Protein AF-A0A2X0IG01-F1 (afdb_monomer)

Solvent-accessible surface area (backbone atoms only — not comparable to full-atom values): 7596 Å² total; per-residue (Å²): 127,82,88,72,68,22,23,6,36,32,36,32,12,88,40,42,68,59,17,39,55,45,49,54,52,39,53,67,76,44,80,92,60,76,72,34,43,66,36,54,27,32,58,46,70,70,50,47,55,51,36,47,56,71,19,50,53,76,56,12,34,44,35,35,26,68,44,74,73,37,39,51,51,51,50,61,47,60,81,37,27,77,87,66,66,52,60,68,54,61,43,81,33,80,28,58,36,69,67,7,47,38,46,18,47,52,33,12,42,75,58,34,52,58,65,55,20,37,49,41,13,37,52,35,75,74,65,69,94,66,72,96,77,79,67,80,83,77,71,70,131

pLDDT: mean 93.55, std 10.64, range [46.5, 98.88]

Foldseek 3Di:
DPPDFFAEEEEEEQDLVVQVVLVVVLVVVVPPFPWQHYDGDYLDLVGRQVSQVRRHPQLEYEYEYQDPVSVVSVVVCVVCCVVSVGRPPYDYQDANRSLLVNQLRVCRSVRHGPVNSSCSSNCSVVDDPDDPDDDPVVPDD

Nearest PDB structures (foldseek):
  2i2x-assembly4_P  TM=4.849E-01  e=9.173E-01  Methanosarcina barkeri
  8sse-assembly1_F  TM=4.252E-01  e=9.791E-01  Thermus thermophilus HB8
  3iv9-assembly1_A  TM=4.778E-01  e=1.448E+00  Escherichia coli
  1bmt-assembly1_B  TM=4.708E-01  e=2.006E+00  Escherichia coli
  8sse-assembly1_E  TM=3.987E-01  e=2.439E+00  Thermus thermophilus HB8

Sequence (141 aa):
MPERDRVGIVLVCRSRALAQATLDECIGLLPGADPAPVAAVGSTPTGVVAAARAVDQGVGVAVLCDLPETARVVLALLDRAEELALPFPIRFCDAPLVEGAAPALATATAGGDLAAVAEAAEEAYRVRKTPPHHPPHLLGN

InterPro domains:
  IPR036662 Phosphotransferase system, mannose-type IIA component superfamily [G3DSA:3.40.50.510] (3-128)
  IPR036662 Phosphotransferase system, mannose-type IIA component superfamily [SSF53062] (7-126)

Secondary structure (DSSP, 8-state):
-------EEEEEESSHHHHHHHHHHHHHTSTT--PPPEEEEES-HHHHHHHHHHH--SS-EEEEESSHHHHHHHHHHHTTTTTTT--SSEEE--S-HHHHHHHHHHHHHTT--HHHHHHHHHGGGG--SS-----GGG---

Organism: NCBI:txid2219663

Structure (mmCIF, N/CA/C/O backbone):
data_AF-A0A2X0IG01-F1
#
_entry.id   AF-A0A2X0IG01-F1
#
loop_
_atom_site.group_PDB
_atom_site.id
_atom_site.type_symbol
_atom_site.label_atom_id
_atom_site.label_alt_id
_atom_site.label_comp_id
_atom_site.label_asym_id
_atom_site.label_entity_id
_atom_site.label_seq_id
_atom_site.pdbx_PDB_ins_code
_atom_site.Cartn_x
_atom_site.Cartn_y
_atom_site.Cartn_z
_atom_site.occupancy
_atom_site.B_iso_or_equiv
_atom_site.auth_seq_id
_atom_site.auth_comp_id
_atom_site.auth_asym_id
_atom_site.auth_atom_id
_atom_site.pdbx_PDB_model_num
ATOM 1 N N . MET A 1 1 ? -15.584 20.387 -0.114 1.00 48.34 1 MET A N 1
ATOM 2 C CA . MET A 1 1 ? -15.995 19.021 -0.508 1.00 48.34 1 MET A CA 1
ATOM 3 C C . MET A 1 1 ? -16.153 18.241 0.786 1.00 48.34 1 MET A C 1
ATOM 5 O O . MET A 1 1 ? -15.324 18.486 1.655 1.00 48.34 1 MET A O 1
ATOM 9 N N . PRO A 1 2 ? -17.195 17.414 0.986 1.00 46.50 2 PRO A N 1
ATOM 10 C CA . PRO A 1 2 ? -17.199 16.525 2.144 1.00 46.50 2 PRO A CA 1
ATOM 11 C C . PRO A 1 2 ? -15.932 15.670 2.086 1.00 46.50 2 PRO A C 1
ATOM 13 O O . PRO A 1 2 ? -15.499 15.296 0.993 1.00 46.50 2 PRO A O 1
ATOM 16 N N . GLU A 1 3 ? -15.325 15.435 3.243 1.00 61.94 3 GLU A N 1
ATOM 17 C CA . GLU A 1 3 ? -14.217 14.500 3.396 1.00 61.94 3 GLU A CA 1
ATOM 18 C C . GLU A 1 3 ? -14.748 13.140 2.927 1.00 61.94 3 GLU A C 1
ATOM 20 O O . GLU A 1 3 ? -15.660 12.575 3.525 1.00 61.94 3 GLU A O 1
ATOM 25 N N . ARG A 1 4 ? -14.342 12.715 1.726 1.00 74.56 4 ARG A N 1
ATOM 26 C CA . ARG A 1 4 ? -14.740 11.413 1.192 1.00 74.56 4 ARG A CA 1
ATOM 27 C C . ARG A 1 4 ? -13.792 10.406 1.803 1.00 74.56 4 ARG A C 1
ATOM 29 O O . ARG A 1 4 ? -12.602 10.491 1.494 1.00 74.56 4 ARG A O 1
ATOM 36 N N . ASP A 1 5 ? -14.319 9.486 2.596 1.00 91.88 5 ASP A N 1
ATOM 37 C CA . ASP A 1 5 ? -13.562 8.321 3.028 1.00 91.88 5 ASP A CA 1
ATOM 38 C C . ASP A 1 5 ? -13.107 7.562 1.771 1.00 91.88 5 ASP A C 1
ATOM 40 O O . ASP A 1 5 ? -13.911 7.247 0.885 1.00 91.88 5 ASP A O 1
ATOM 44 N N . ARG A 1 6 ? -11.798 7.351 1.638 1.00 97.31 6 ARG A N 1
ATOM 45 C CA . ARG A 1 6 ? -11.157 6.670 0.506 1.00 97.31 6 ARG A CA 1
ATOM 46 C C . ARG A 1 6 ? -10.259 5.558 1.030 1.00 97.31 6 ARG A C 1
ATOM 48 O O . ARG A 1 6 ? -9.845 5.566 2.186 1.00 97.31 6 ARG A O 1
ATOM 55 N N . VAL A 1 7 ? -9.945 4.601 0.162 1.00 98.69 7 VAL A N 1
ATOM 56 C CA . VAL A 1 7 ? -8.951 3.568 0.471 1.00 98.69 7 VAL A CA 1
ATOM 57 C C . VAL A 1 7 ? -7.602 4.234 0.748 1.00 98.69 7 VAL A C 1
ATOM 59 O O . VAL A 1 7 ? -7.106 5.003 -0.076 1.00 98.69 7 VAL A O 1
ATOM 62 N N . GLY A 1 8 ? -7.013 3.927 1.900 1.00 98.69 8 GLY A N 1
ATOM 63 C CA . GLY A 1 8 ? -5.671 4.367 2.257 1.00 98.69 8 GLY A CA 1
ATOM 64 C C . GLY A 1 8 ? -4.600 3.527 1.566 1.00 98.69 8 GLY A C 1
ATOM 65 O O . GLY A 1 8 ? -4.801 2.339 1.314 1.00 98.69 8 GLY A O 1
ATOM 66 N N . ILE A 1 9 ? -3.439 4.113 1.278 1.00 98.81 9 ILE A N 1
ATOM 67 C CA . ILE A 1 9 ? -2.314 3.410 0.647 1.00 98.81 9 ILE A CA 1
ATOM 68 C C . ILE A 1 9 ? -1.065 3.499 1.519 1.00 98.81 9 ILE A C 1
ATOM 70 O O . ILE A 1 9 ? -0.672 4.573 1.970 1.00 98.81 9 ILE A O 1
ATOM 74 N N . VAL A 1 10 ? -0.388 2.372 1.717 1.00 98.88 10 VAL A N 1
ATOM 75 C CA . VAL A 1 10 ? 0.922 2.319 2.367 1.00 98.88 10 VAL A CA 1
ATOM 76 C C . VAL A 1 10 ? 1.962 1.805 1.380 1.00 98.88 10 VAL A C 1
ATOM 78 O O . VAL A 1 10 ? 1.885 0.675 0.901 1.00 98.88 10 VAL A O 1
ATOM 81 N N . LEU A 1 11 ? 2.965 2.635 1.109 1.00 98.81 11 LEU A N 1
ATOM 82 C CA . LEU A 1 11 ? 4.148 2.278 0.334 1.00 98.81 11 LEU A CA 1
ATOM 83 C C . LEU A 1 11 ? 5.268 1.891 1.301 1.00 98.81 11 LEU A C 1
ATOM 85 O O . LEU A 1 11 ? 5.757 2.728 2.067 1.00 98.81 11 LEU A O 1
ATOM 89 N N . VAL A 1 12 ? 5.667 0.621 1.277 1.00 98.75 12 VAL A N 1
ATOM 90 C CA . VAL A 1 12 ? 6.691 0.072 2.169 1.00 98.75 12 VAL A CA 1
ATOM 91 C C . VAL A 1 12 ? 7.945 -0.248 1.371 1.00 98.75 12 VAL A C 1
ATOM 93 O O . VAL A 1 12 ? 7.939 -1.105 0.493 1.00 98.75 12 VAL A O 1
ATOM 96 N N . CYS A 1 13 ? 9.055 0.397 1.715 1.00 98.38 13 CYS A N 1
ATOM 97 C CA . CYS A 1 13 ? 10.347 0.097 1.104 1.00 98.38 13 CYS A CA 1
ATOM 98 C C . CYS A 1 13 ? 11.388 -0.289 2.146 1.00 98.38 13 CYS A C 1
ATOM 100 O O . CYS A 1 13 ? 11.291 0.071 3.320 1.00 98.38 13 CYS A O 1
ATOM 102 N N . ARG A 1 14 ? 12.479 -0.923 1.709 1.00 96.25 14 ARG A N 1
ATOM 103 C CA . ARG A 1 14 ? 13.665 -1.123 2.557 1.00 96.25 14 ARG A CA 1
ATOM 104 C C . ARG A 1 14 ? 14.264 0.221 2.995 1.00 96.25 14 ARG A C 1
ATOM 106 O O . ARG A 1 14 ? 14.854 0.328 4.066 1.00 96.25 14 ARG A O 1
ATOM 113 N N . SER A 1 15 ? 14.105 1.256 2.166 1.00 94.94 15 SER A N 1
ATOM 114 C CA . SER A 1 15 ? 14.526 2.635 2.430 1.00 94.94 15 SER A CA 1
ATOM 115 C C . SER A 1 15 ? 13.330 3.582 2.458 1.00 94.94 15 SER A C 1
ATOM 117 O O . SER A 1 15 ? 12.625 3.714 1.459 1.00 94.94 15 SER A O 1
ATOM 119 N N . ARG A 1 16 ? 13.161 4.337 3.552 1.00 96.19 16 ARG A N 1
ATOM 120 C CA . ARG A 1 16 ? 12.133 5.390 3.638 1.00 96.19 16 ARG A CA 1
ATOM 121 C C . ARG A 1 16 ? 12.280 6.436 2.526 1.00 96.19 16 ARG A C 1
ATOM 123 O O . ARG A 1 16 ? 11.276 6.929 2.030 1.00 96.19 16 ARG A O 1
ATOM 130 N N . ALA A 1 17 ? 13.510 6.746 2.113 1.00 97.69 17 ALA A N 1
ATOM 131 C CA . ALA A 1 17 ? 13.754 7.700 1.032 1.00 97.69 17 ALA A CA 1
ATOM 132 C C . ALA A 1 17 ? 13.225 7.193 -0.321 1.00 97.69 17 ALA A C 1
ATOM 134 O O . ALA A 1 17 ? 12.687 7.980 -1.090 1.00 97.69 17 ALA A O 1
ATOM 135 N N . LEU A 1 18 ? 13.319 5.884 -0.589 1.00 97.19 18 LEU A N 1
ATOM 136 C CA . LEU A 1 18 ? 12.766 5.287 -1.810 1.00 97.19 18 LEU A CA 1
ATOM 137 C C . LEU A 1 18 ? 11.233 5.289 -1.791 1.00 97.19 18 LEU A C 1
ATOM 139 O O . LEU A 1 18 ? 10.609 5.617 -2.799 1.00 97.19 18 LEU A O 1
ATOM 143 N N . ALA A 1 19 ? 10.632 4.959 -0.643 1.00 98.19 19 ALA A N 1
ATOM 144 C CA . ALA A 1 19 ? 9.183 5.041 -0.473 1.00 98.19 19 ALA A CA 1
ATOM 145 C C . ALA A 1 19 ? 8.685 6.473 -0.721 1.00 98.19 19 ALA A C 1
ATOM 147 O O . ALA A 1 19 ? 7.715 6.668 -1.448 1.00 98.19 19 ALA A O 1
ATOM 148 N N . GLN A 1 20 ? 9.378 7.476 -0.165 1.00 98.44 20 GLN A N 1
ATOM 149 C CA . GLN A 1 20 ? 9.003 8.879 -0.335 1.00 98.44 20 GLN A CA 1
ATOM 150 C C . GLN A 1 20 ? 9.161 9.342 -1.785 1.00 98.44 20 GLN A C 1
ATOM 152 O O . GLN A 1 20 ? 8.240 9.938 -2.321 1.00 98.44 20 GLN A O 1
ATOM 157 N N . ALA A 1 21 ? 10.270 9.001 -2.447 1.00 98.44 21 ALA A N 1
ATOM 158 C CA . ALA A 1 21 ? 10.464 9.337 -3.856 1.00 98.44 21 ALA A CA 1
ATOM 159 C C . ALA A 1 21 ? 9.374 8.726 -4.756 1.00 98.44 21 ALA A C 1
ATOM 161 O O . ALA A 1 21 ? 8.912 9.368 -5.693 1.00 98.44 21 ALA A O 1
ATOM 162 N N . THR A 1 22 ? 8.928 7.503 -4.447 1.00 98.12 22 THR A N 1
ATOM 163 C CA . THR A 1 22 ? 7.818 6.859 -5.167 1.00 98.12 22 THR A CA 1
ATOM 164 C C . THR A 1 22 ? 6.503 7.604 -4.947 1.00 98.12 22 THR A C 1
ATOM 166 O O . THR A 1 22 ? 5.755 7.822 -5.897 1.00 98.12 22 THR A O 1
ATOM 169 N N . LEU A 1 23 ? 6.224 8.016 -3.706 1.00 98.06 23 LEU A N 1
ATOM 170 C CA . LEU A 1 23 ? 5.049 8.821 -3.384 1.00 98.06 23 LEU A CA 1
ATOM 171 C C . LEU A 1 23 ? 5.067 10.163 -4.127 1.00 98.06 23 LEU A C 1
ATOM 173 O O . LEU A 1 23 ? 4.080 10.512 -4.769 1.00 98.06 23 LEU A O 1
ATOM 177 N N . ASP A 1 24 ? 6.183 10.886 -4.072 1.00 97.44 24 ASP A N 1
ATOM 178 C CA . ASP A 1 24 ? 6.326 12.196 -4.712 1.00 97.44 24 ASP A CA 1
ATOM 179 C C . ASP A 1 24 ? 6.078 12.102 -6.231 1.00 97.44 24 ASP A C 1
ATOM 181 O O . ASP A 1 24 ? 5.359 12.933 -6.789 1.00 97.44 24 ASP A O 1
ATOM 185 N N . GLU A 1 25 ? 6.580 11.046 -6.883 1.00 97.12 25 GLU A N 1
ATOM 186 C CA . GLU A 1 25 ? 6.305 10.757 -8.297 1.00 97.12 25 GLU A CA 1
ATOM 187 C C . GLU A 1 25 ? 4.811 10.494 -8.548 1.00 97.12 25 GLU A C 1
ATOM 189 O O . GLU A 1 25 ? 4.214 11.087 -9.447 1.00 97.12 25 GLU A O 1
ATOM 194 N N . CYS A 1 26 ? 4.167 9.656 -7.725 1.00 96.88 26 CYS A N 1
ATOM 195 C CA . CYS A 1 26 ? 2.738 9.360 -7.864 1.00 96.88 26 CYS A CA 1
ATOM 196 C C . CYS A 1 26 ? 1.871 10.621 -7.718 1.00 96.88 26 CYS A C 1
ATOM 198 O O . CYS A 1 26 ? 0.912 10.796 -8.466 1.00 96.88 26 CYS A O 1
ATOM 200 N N . ILE A 1 27 ? 2.216 11.514 -6.785 1.00 95.44 27 ILE A N 1
ATOM 201 C CA . ILE A 1 27 ? 1.526 12.798 -6.603 1.00 95.44 27 ILE A CA 1
ATOM 202 C C . ILE A 1 27 ? 1.738 13.712 -7.813 1.00 95.44 27 ILE A C 1
ATOM 204 O O . ILE A 1 27 ? 0.785 14.342 -8.274 1.00 95.44 27 ILE A O 1
ATOM 208 N N . GLY A 1 28 ? 2.951 13.750 -8.372 1.00 94.88 28 GLY A N 1
ATOM 209 C CA . GLY A 1 28 ? 3.250 14.506 -9.591 1.00 94.88 28 GLY A CA 1
ATOM 210 C C . GLY A 1 28 ? 2.393 14.094 -10.796 1.00 94.88 28 GLY A C 1
ATOM 211 O O . GLY A 1 28 ? 2.049 14.938 -11.624 1.00 94.88 28 GLY A O 1
ATOM 212 N N . LEU A 1 29 ? 1.991 12.820 -10.865 1.00 92.12 29 LEU A N 1
ATOM 213 C CA . LEU A 1 29 ? 1.121 12.269 -11.912 1.00 92.12 29 LEU A CA 1
ATOM 214 C C . LEU A 1 29 ? -0.379 12.547 -11.698 1.00 92.12 29 LEU A C 1
ATOM 216 O O . LEU A 1 29 ? -1.173 12.290 -12.605 1.00 92.12 29 LEU A O 1
ATOM 220 N N . LEU A 1 30 ? -0.779 13.098 -10.545 1.00 90.19 30 LEU A N 1
ATOM 221 C CA . LEU A 1 30 ? -2.170 13.423 -10.193 1.00 90.19 30 LEU A CA 1
ATOM 222 C C . LEU A 1 30 ? -2.416 14.945 -10.083 1.00 90.19 30 LEU A C 1
ATOM 224 O O . LEU A 1 30 ? -2.910 15.421 -9.055 1.00 90.19 30 LEU A O 1
ATOM 228 N N . PRO A 1 31 ? -2.093 15.757 -11.111 1.00 79.56 31 PRO A N 1
ATOM 229 C CA . PRO A 1 31 ? -2.164 17.208 -10.995 1.00 79.56 31 PRO A CA 1
ATOM 230 C C . PRO A 1 31 ? -3.602 17.693 -10.766 1.00 79.56 31 PRO A C 1
ATOM 232 O O . PRO A 1 31 ? -4.500 17.450 -11.571 1.00 79.56 31 PRO A O 1
ATOM 235 N N . GLY A 1 32 ? -3.804 18.435 -9.674 1.00 79.38 32 GLY A N 1
ATOM 236 C CA . GLY A 1 32 ? -5.078 19.081 -9.339 1.00 79.38 32 GLY A CA 1
ATOM 237 C C . GLY A 1 32 ? -6.090 18.204 -8.595 1.00 79.38 32 GLY A C 1
ATOM 238 O O . GLY A 1 32 ? -7.194 18.678 -8.324 1.00 79.38 32 GLY A O 1
ATOM 239 N N . ALA A 1 33 ? -5.735 16.963 -8.248 1.00 78.19 33 ALA A N 1
ATOM 240 C CA . ALA A 1 33 ? -6.556 16.097 -7.406 1.00 78.19 33 ALA A CA 1
ATOM 241 C C . ALA A 1 33 ? -6.168 16.222 -5.921 1.00 78.19 33 ALA A C 1
ATOM 243 O O . ALA A 1 33 ? -4.997 16.394 -5.593 1.00 78.19 33 ALA A O 1
ATOM 244 N N . ASP A 1 34 ? -7.153 16.108 -5.027 1.00 91.44 34 ASP A N 1
ATOM 245 C CA . ASP A 1 34 ? -6.921 15.830 -3.605 1.00 91.44 34 ASP A CA 1
ATOM 246 C C . ASP A 1 34 ? -6.626 14.327 -3.460 1.00 91.44 34 ASP A C 1
ATOM 248 O O . ASP A 1 34 ? -7.553 13.529 -3.640 1.00 91.44 34 ASP A O 1
ATOM 252 N N . PRO A 1 35 ? -5.368 13.906 -3.225 1.00 95.00 35 PRO A N 1
ATOM 253 C CA . PRO A 1 35 ? -5.008 12.492 -3.242 1.00 95.00 35 PRO A CA 1
ATOM 254 C C . PRO A 1 35 ? -5.737 11.716 -2.137 1.00 95.00 35 PRO A C 1
ATOM 256 O O . PRO A 1 35 ? -6.103 12.256 -1.092 1.00 95.00 35 PRO A O 1
ATOM 259 N N . ALA A 1 36 ? -5.967 10.420 -2.346 1.00 96.81 36 ALA A N 1
ATOM 260 C CA . ALA A 1 36 ? -6.337 9.527 -1.24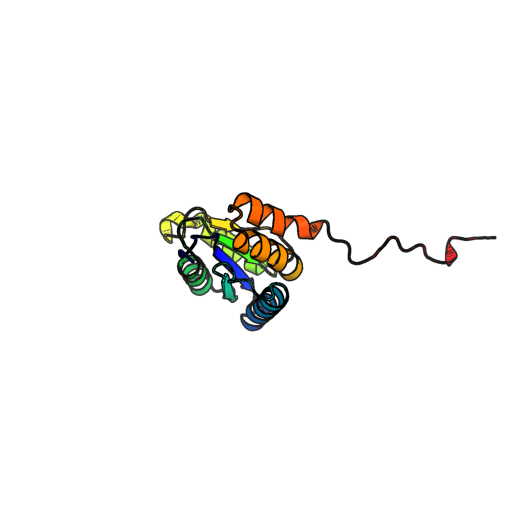7 1.00 96.81 36 ALA A CA 1
ATOM 261 C C . ALA A 1 36 ? -5.251 9.503 -0.151 1.00 96.81 36 ALA A C 1
ATOM 263 O O . ALA A 1 36 ? -4.084 9.783 -0.448 1.00 96.81 36 ALA A O 1
ATOM 264 N N . PRO A 1 37 ? -5.608 9.175 1.107 1.00 97.88 37 PRO A N 1
ATOM 265 C CA . PRO A 1 37 ? -4.635 9.061 2.185 1.00 97.88 37 PRO A CA 1
ATOM 266 C C . PRO A 1 37 ? -3.519 8.094 1.800 1.00 97.88 37 PRO A C 1
ATOM 268 O O . PRO A 1 37 ? -3.766 6.949 1.426 1.00 97.88 37 PRO A O 1
ATOM 271 N N . VAL A 1 38 ? -2.276 8.552 1.884 1.00 98.38 38 VAL A N 1
ATOM 272 C CA . VAL A 1 38 ? -1.127 7.753 1.471 1.00 98.38 38 VAL A CA 1
ATOM 273 C C . VAL A 1 38 ? 0.071 8.025 2.367 1.00 98.38 38 VAL A C 1
ATOM 275 O O . VAL A 1 38 ? 0.350 9.167 2.732 1.00 98.38 38 VAL A O 1
ATOM 278 N N . ALA A 1 39 ? 0.784 6.964 2.732 1.00 98.62 39 ALA A N 1
ATOM 279 C CA . ALA A 1 39 ? 1.968 7.029 3.572 1.00 98.62 39 ALA A CA 1
ATOM 280 C C . ALA A 1 39 ? 3.128 6.246 2.954 1.00 98.62 39 ALA A C 1
ATOM 282 O O . ALA A 1 39 ? 2.971 5.112 2.507 1.00 98.62 39 ALA A O 1
ATOM 283 N N . ALA A 1 40 ? 4.315 6.845 2.997 1.00 98.62 40 ALA A N 1
ATOM 284 C CA . ALA A 1 40 ? 5.572 6.232 2.595 1.00 98.62 40 ALA A CA 1
ATOM 285 C C . ALA A 1 40 ? 6.426 5.903 3.827 1.00 98.62 40 ALA A C 1
ATOM 287 O O . ALA A 1 40 ? 6.767 6.789 4.621 1.00 98.62 40 ALA A O 1
ATOM 288 N N . VAL A 1 41 ? 6.799 4.633 3.996 1.00 98.56 41 VAL A N 1
ATOM 289 C CA . VAL A 1 41 ? 7.540 4.162 5.174 1.00 98.56 41 VAL A CA 1
ATOM 290 C C . VAL A 1 41 ? 8.658 3.179 4.845 1.00 98.56 41 VAL A C 1
ATOM 292 O O . VAL A 1 41 ? 8.706 2.557 3.787 1.00 98.56 41 VAL A O 1
ATOM 295 N N . GLY A 1 42 ? 9.588 3.053 5.795 1.00 97.50 42 GLY A N 1
ATOM 296 C CA . GLY A 1 42 ? 10.518 1.928 5.830 1.00 97.50 42 GLY A CA 1
ATOM 297 C C . GLY A 1 42 ? 9.824 0.635 6.277 1.00 97.50 42 GLY A C 1
ATOM 298 O O . GLY A 1 42 ? 8.723 0.671 6.821 1.00 97.50 42 GLY A O 1
ATOM 299 N N . SER A 1 43 ? 10.499 -0.503 6.142 1.00 95.56 43 SER A N 1
ATOM 300 C CA . SER A 1 43 ? 9.955 -1.831 6.464 1.00 95.56 43 SER A CA 1
ATOM 301 C C . SER A 1 43 ? 10.017 -2.220 7.950 1.00 95.56 43 SER A C 1
ATOM 303 O O . SER A 1 43 ? 10.095 -3.406 8.270 1.00 95.56 43 SER A O 1
ATOM 305 N N . THR A 1 44 ? 10.040 -1.263 8.885 1.00 97.44 44 THR A N 1
ATOM 306 C CA . THR A 1 44 ? 9.985 -1.604 10.316 1.00 97.44 44 THR A CA 1
ATOM 307 C C . THR A 1 44 ? 8.550 -1.975 10.703 1.00 97.44 44 THR A C 1
ATOM 309 O O . THR A 1 44 ? 7.635 -1.225 10.362 1.00 97.44 44 THR A O 1
ATOM 312 N N . PRO A 1 45 ? 8.319 -3.070 11.458 1.00 97.62 45 PRO A N 1
ATOM 313 C CA . PRO A 1 45 ? 6.983 -3.470 11.905 1.00 97.62 45 PRO A CA 1
ATOM 314 C C . PRO A 1 45 ? 6.148 -2.322 12.478 1.00 97.62 45 PRO A C 1
ATOM 316 O O . PRO A 1 45 ? 5.049 -2.044 12.012 1.00 97.62 45 PRO A O 1
ATOM 319 N N . THR A 1 46 ? 6.707 -1.587 13.440 1.00 97.38 46 THR A N 1
ATOM 320 C CA . THR A 1 46 ? 6.035 -0.451 14.084 1.00 97.38 46 THR A CA 1
ATOM 321 C C . THR A 1 46 ? 5.720 0.683 13.112 1.00 97.38 46 THR A C 1
ATOM 323 O O . THR A 1 46 ? 4.666 1.303 13.229 1.00 97.38 46 THR A O 1
ATOM 326 N N . GLY A 1 47 ? 6.601 0.940 12.141 1.00 98.00 47 GLY A N 1
ATOM 327 C CA . GLY A 1 47 ? 6.399 1.960 11.116 1.00 98.00 47 GLY A CA 1
ATOM 328 C C . GLY A 1 47 ? 5.262 1.605 10.161 1.00 98.00 47 GLY A C 1
ATOM 329 O O . GLY A 1 47 ? 4.425 2.459 9.881 1.00 98.00 47 GLY A O 1
ATOM 330 N N . VAL A 1 48 ? 5.192 0.347 9.719 1.00 98.38 48 VAL A N 1
ATOM 331 C CA . VAL A 1 48 ? 4.121 -0.144 8.837 1.00 98.38 48 VAL A CA 1
ATOM 332 C C . VAL A 1 48 ? 2.766 -0.100 9.544 1.00 98.38 48 VAL A C 1
ATOM 334 O O . VAL A 1 48 ? 1.806 0.420 8.981 1.00 98.38 48 VAL A O 1
ATOM 337 N N . VAL A 1 49 ? 2.688 -0.560 10.799 1.00 98.62 49 VAL A N 1
ATOM 338 C CA . VAL A 1 49 ? 1.446 -0.497 11.595 1.00 98.62 49 VAL A CA 1
ATOM 339 C C . VAL A 1 49 ? 0.980 0.946 11.793 1.00 98.62 49 VAL A C 1
ATOM 341 O O . VAL A 1 49 ? -0.200 1.247 11.620 1.00 98.62 49 VAL A O 1
ATOM 344 N N . ALA A 1 50 ? 1.899 1.853 12.139 1.00 98.50 50 ALA A N 1
ATOM 345 C CA . ALA A 1 50 ? 1.569 3.263 12.313 1.00 98.50 50 ALA A CA 1
ATOM 346 C C . ALA A 1 50 ? 1.079 3.902 11.005 1.00 98.50 50 ALA A C 1
ATOM 348 O O . ALA A 1 50 ? 0.106 4.649 11.028 1.00 98.50 50 ALA A O 1
ATOM 349 N N . ALA A 1 51 ? 1.714 3.582 9.874 1.00 98.69 51 ALA A N 1
ATOM 350 C CA . ALA A 1 51 ? 1.302 4.074 8.564 1.00 98.69 51 ALA A CA 1
ATOM 351 C C . ALA A 1 51 ? -0.086 3.578 8.168 1.00 98.69 51 ALA A C 1
ATOM 353 O O . ALA A 1 51 ? -0.909 4.391 7.769 1.00 98.69 51 ALA A O 1
ATOM 354 N N . ALA A 1 52 ? -0.362 2.281 8.343 1.00 98.69 52 ALA A N 1
ATOM 355 C CA . ALA A 1 52 ? -1.670 1.705 8.050 1.00 98.69 52 ALA A CA 1
ATOM 356 C C . ALA A 1 52 ? -2.782 2.425 8.823 1.00 98.69 52 ALA A C 1
ATOM 358 O O . ALA A 1 52 ? -3.774 2.829 8.232 1.00 98.69 52 ALA A O 1
ATOM 359 N N . ARG A 1 53 ? -2.583 2.668 10.124 1.00 98.50 53 ARG A N 1
ATOM 360 C CA . ARG A 1 53 ? -3.544 3.416 10.952 1.00 98.50 53 ARG A CA 1
ATOM 361 C C . ARG A 1 53 ? -3.678 4.882 10.543 1.00 98.50 53 ARG A C 1
ATOM 363 O O . ARG A 1 53 ? -4.757 5.441 10.658 1.00 98.50 53 ARG A O 1
ATOM 370 N N . ALA A 1 54 ? -2.592 5.513 10.102 1.00 9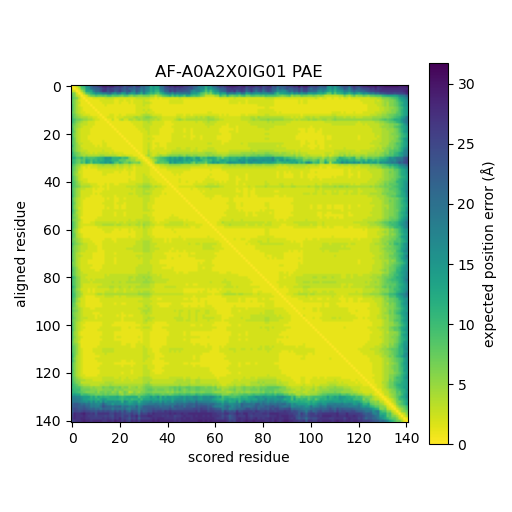8.31 54 ALA A N 1
ATOM 371 C CA . ALA A 1 54 ? -2.601 6.922 9.717 1.00 98.31 54 ALA A CA 1
ATOM 372 C C . ALA A 1 54 ? -3.353 7.186 8.404 1.00 98.31 54 ALA A C 1
ATOM 374 O O . ALA A 1 54 ? -3.848 8.292 8.212 1.00 98.31 54 ALA A O 1
ATOM 375 N N . VAL A 1 55 ? -3.415 6.198 7.504 1.00 98.50 55 VAL A N 1
ATOM 376 C CA . VAL A 1 55 ? -4.120 6.313 6.216 1.00 98.50 55 VAL A CA 1
ATOM 377 C C . VAL A 1 55 ? -5.527 5.720 6.242 1.00 98.50 55 VAL A C 1
ATOM 379 O O . VAL A 1 55 ? -6.239 5.808 5.247 1.00 98.50 55 VAL A O 1
ATOM 382 N N . ASP A 1 56 ? -5.930 5.101 7.349 1.00 97.94 56 ASP A N 1
ATOM 383 C CA . ASP A 1 56 ? -7.236 4.467 7.467 1.00 97.94 56 ASP A CA 1
ATOM 384 C C . ASP A 1 56 ? -8.353 5.505 7.641 1.00 97.94 56 ASP A C 1
ATOM 386 O O . ASP A 1 56 ? -8.370 6.274 8.601 1.00 97.94 56 ASP A O 1
ATOM 390 N N . GLN A 1 57 ? -9.303 5.492 6.708 1.00 96.44 57 GLN A N 1
ATOM 391 C CA . GLN A 1 57 ? -10.550 6.261 6.766 1.00 96.44 57 GLN A CA 1
ATOM 392 C C . GLN A 1 57 ? -11.782 5.351 6.914 1.00 96.44 57 GLN A C 1
ATOM 394 O O . GLN A 1 57 ? -12.906 5.783 6.695 1.00 96.44 57 GLN A O 1
ATOM 399 N N . GLY A 1 58 ? -11.599 4.068 7.245 1.00 95.75 58 GLY A N 1
ATOM 400 C CA . GLY A 1 58 ? -12.690 3.108 7.438 1.00 95.75 58 GLY A CA 1
ATOM 401 C C . GLY A 1 58 ? -13.186 2.410 6.166 1.00 95.75 58 GLY A C 1
ATOM 402 O O . GLY A 1 58 ? -14.094 1.587 6.245 1.00 95.75 58 GLY A O 1
ATOM 403 N N . VAL A 1 59 ? -12.595 2.696 4.998 1.00 96.31 59 VAL A N 1
ATOM 404 C CA . VAL A 1 59 ? -12.903 2.018 3.713 1.00 96.31 59 VAL A CA 1
ATOM 405 C C . VAL A 1 59 ? -11.942 0.857 3.437 1.00 96.31 59 VAL A C 1
ATOM 407 O O . VAL A 1 59 ? -12.266 -0.073 2.698 1.00 96.31 59 VAL A O 1
ATOM 410 N N . GLY A 1 60 ? -10.758 0.903 4.046 1.00 98.06 60 GLY A N 1
ATOM 411 C CA . GLY A 1 60 ? -9.717 -0.109 3.944 1.00 98.06 60 GLY A CA 1
ATOM 412 C C . GLY A 1 60 ? -8.360 0.443 3.517 1.00 98.06 60 GLY A C 1
ATOM 413 O O . GLY A 1 60 ? -8.232 1.610 3.147 1.00 98.06 60 GLY A O 1
ATOM 414 N N . VAL A 1 61 ? -7.337 -0.410 3.580 1.00 98.81 61 VAL A N 1
ATOM 415 C CA . VAL A 1 61 ? -5.934 -0.042 3.340 1.00 98.81 61 VAL A CA 1
ATOM 416 C C . VAL A 1 61 ? -5.262 -1.015 2.369 1.00 98.81 61 VAL A C 1
ATOM 418 O O . VAL A 1 61 ? -5.254 -2.225 2.594 1.00 98.81 61 VAL A O 1
ATOM 421 N N . ALA A 1 62 ? -4.653 -0.486 1.310 1.00 98.88 62 ALA A N 1
ATOM 422 C CA . ALA A 1 62 ? -3.807 -1.220 0.372 1.00 98.88 62 ALA A CA 1
ATOM 423 C C . ALA A 1 62 ? -2.324 -1.035 0.726 1.00 98.88 62 ALA A C 1
ATOM 425 O O . ALA A 1 62 ? -1.875 0.082 0.980 1.00 98.88 62 ALA A O 1
ATOM 426 N N . VAL A 1 63 ? -1.544 -2.116 0.730 1.00 98.88 63 VAL A N 1
ATOM 427 C CA . VAL A 1 63 ? -0.110 -2.088 1.060 1.00 98.88 63 VAL A CA 1
ATOM 428 C C . VAL A 1 63 ? 0.711 -2.636 -0.104 1.00 98.88 63 VAL A C 1
ATOM 430 O O . VAL A 1 63 ? 0.509 -3.781 -0.501 1.00 98.88 63 VAL A O 1
ATOM 433 N N . LEU A 1 64 ? 1.660 -1.846 -0.615 1.00 98.75 64 LEU A N 1
ATOM 434 C CA . LEU A 1 64 ? 2.609 -2.237 -1.666 1.00 98.75 64 LEU A CA 1
ATOM 435 C C . LEU A 1 64 ? 4.040 -2.286 -1.111 1.00 98.75 64 LEU A C 1
ATOM 437 O O . LEU A 1 64 ? 4.378 -1.538 -0.189 1.00 98.75 64 LEU A O 1
ATOM 441 N 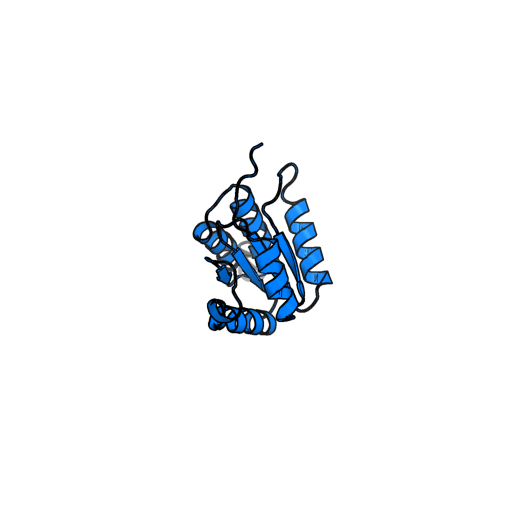N . CYS A 1 65 ? 4.890 -3.147 -1.679 1.00 98.50 65 CYS A N 1
ATOM 442 C CA . CYS A 1 65 ? 6.281 -3.336 -1.251 1.00 98.50 65 CYS A CA 1
ATOM 443 C C . CYS A 1 65 ? 7.280 -3.267 -2.414 1.00 98.50 65 CYS A C 1
ATOM 445 O O . CYS A 1 65 ? 6.964 -3.669 -3.528 1.00 98.50 65 CYS A O 1
ATOM 447 N N . ASP A 1 66 ? 8.503 -2.797 -2.147 1.00 97.88 66 ASP A N 1
ATOM 448 C CA . ASP A 1 66 ? 9.596 -2.777 -3.135 1.00 97.88 66 ASP A CA 1
ATOM 449 C C . ASP A 1 66 ? 10.197 -4.157 -3.425 1.00 97.88 66 ASP A C 1
ATOM 451 O O . ASP A 1 66 ? 10.564 -4.444 -4.564 1.00 97.88 66 ASP A O 1
ATOM 455 N N . LEU A 1 67 ? 10.360 -4.986 -2.393 1.00 97.56 67 LEU A N 1
ATOM 456 C CA . LEU A 1 67 ? 11.201 -6.177 -2.430 1.00 97.56 67 LEU A CA 1
ATOM 457 C C . LEU A 1 67 ? 10.544 -7.365 -1.709 1.00 97.56 67 LEU A C 1
ATOM 459 O O . LEU A 1 67 ? 9.743 -7.186 -0.788 1.00 97.56 67 LEU A O 1
ATOM 463 N N . PRO A 1 68 ? 10.921 -8.611 -2.046 1.00 97.62 68 PRO A N 1
ATOM 464 C CA . PRO A 1 68 ? 10.384 -9.786 -1.365 1.00 97.62 68 PRO A CA 1
ATOM 465 C C . PRO A 1 68 ? 10.626 -9.801 0.152 1.00 97.62 68 PRO A C 1
ATOM 467 O O . PRO A 1 68 ? 9.811 -10.328 0.906 1.00 97.62 68 PRO A O 1
ATOM 470 N N . GLU A 1 69 ? 11.749 -9.280 0.651 1.00 97.25 69 GLU A N 1
ATOM 471 C CA . GLU A 1 69 ? 12.008 -9.198 2.093 1.00 97.25 69 GLU A CA 1
ATOM 472 C C . GLU A 1 69 ? 11.100 -8.198 2.817 1.00 97.25 69 GLU A C 1
ATOM 474 O O . GLU A 1 69 ? 10.709 -8.466 3.952 1.00 97.25 69 GLU A O 1
ATOM 479 N N . THR A 1 70 ? 10.715 -7.092 2.174 1.00 97.88 70 THR A N 1
ATOM 480 C CA . THR A 1 70 ? 9.785 -6.121 2.761 1.00 97.88 70 THR A CA 1
ATOM 481 C C . THR A 1 70 ? 8.357 -6.651 2.716 1.00 97.88 70 THR A C 1
ATOM 483 O O . THR A 1 70 ? 7.657 -6.576 3.727 1.00 97.88 70 THR A O 1
ATOM 486 N N . ALA A 1 71 ? 7.981 -7.330 1.627 1.00 98.38 71 ALA A N 1
ATOM 487 C CA . ALA A 1 71 ? 6.716 -8.054 1.520 1.00 98.38 71 ALA A CA 1
ATOM 488 C C . ALA A 1 71 ? 6.550 -9.100 2.635 1.00 98.38 71 ALA A C 1
ATOM 490 O O . ALA A 1 71 ? 5.509 -9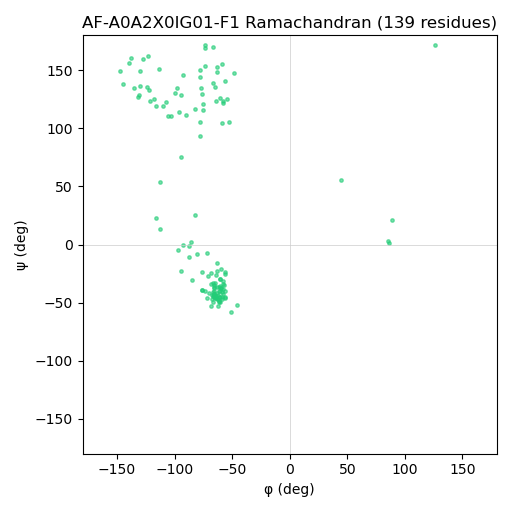.142 3.285 1.00 98.38 71 ALA A O 1
ATOM 491 N N . ARG A 1 72 ? 7.586 -9.896 2.942 1.00 98.50 72 ARG A N 1
ATOM 492 C CA . ARG A 1 72 ? 7.530 -10.876 4.049 1.00 98.50 72 ARG A CA 1
ATOM 493 C C . ARG A 1 72 ? 7.264 -10.229 5.407 1.00 98.50 72 ARG A C 1
ATOM 495 O O . ARG A 1 72 ? 6.538 -10.811 6.208 1.00 98.50 72 ARG A O 1
ATOM 502 N N . VAL A 1 73 ? 7.830 -9.047 5.671 1.00 98.31 73 VAL A N 1
ATOM 503 C CA . VAL A 1 73 ? 7.531 -8.305 6.906 1.00 98.31 73 VAL A CA 1
ATOM 504 C C . VAL A 1 73 ? 6.059 -7.911 6.938 1.00 98.31 73 VAL A C 1
ATOM 506 O O . VAL A 1 73 ? 5.409 -8.140 7.951 1.00 98.31 73 VAL A O 1
ATOM 509 N N . VAL A 1 74 ? 5.522 -7.362 5.845 1.00 98.62 74 VAL A N 1
ATOM 510 C CA . VAL A 1 74 ? 4.107 -6.969 5.768 1.00 98.62 74 VAL A CA 1
ATOM 511 C C . VAL A 1 74 ? 3.185 -8.172 5.942 1.00 98.62 74 VAL A C 1
ATOM 513 O O . VAL A 1 74 ? 2.295 -8.120 6.783 1.00 98.62 74 VAL A O 1
ATOM 516 N N . LEU A 1 75 ? 3.421 -9.269 5.221 1.00 98.69 75 LEU A N 1
ATOM 517 C CA . LEU A 1 75 ? 2.610 -10.4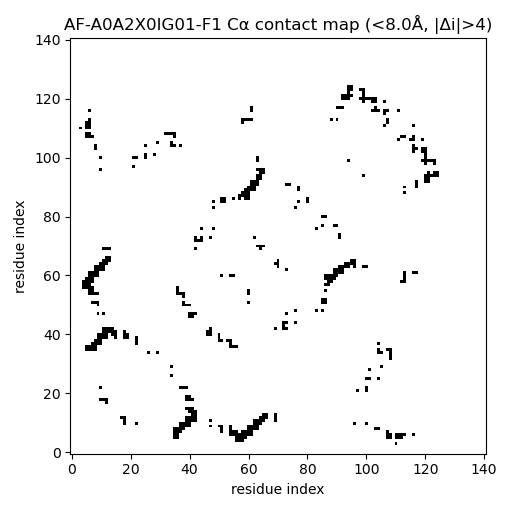86 5.318 1.00 98.69 75 LEU A CA 1
ATOM 518 C C . LEU A 1 75 ? 2.582 -11.037 6.752 1.00 98.69 75 LEU A C 1
ATOM 520 O O . LEU A 1 75 ? 1.508 -11.320 7.269 1.00 98.69 75 LEU A O 1
ATOM 524 N N . ALA A 1 76 ? 3.725 -11.059 7.446 1.00 98.56 76 ALA A N 1
ATOM 525 C CA . ALA A 1 76 ? 3.783 -11.476 8.849 1.00 98.56 76 ALA A CA 1
ATOM 526 C C . ALA A 1 76 ? 2.998 -10.551 9.807 1.00 98.56 76 ALA A C 1
ATOM 528 O O . ALA A 1 76 ? 2.570 -10.993 10.874 1.00 98.56 76 ALA A O 1
ATOM 529 N N . LEU A 1 77 ? 2.818 -9.268 9.464 1.00 98.56 77 LEU A N 1
ATOM 530 C CA . LEU A 1 77 ? 1.937 -8.359 10.210 1.00 98.56 77 LEU A CA 1
ATOM 531 C C . LEU A 1 77 ? 0.465 -8.637 9.904 1.00 98.56 77 LEU A C 1
ATOM 533 O O . LEU A 1 77 ? -0.349 -8.596 10.822 1.00 98.56 77 LEU A O 1
ATOM 537 N N . LEU A 1 78 ? 0.129 -8.930 8.644 1.00 98.31 78 LEU A N 1
ATOM 538 C CA . LEU A 1 78 ? -1.238 -9.255 8.230 1.00 98.31 78 LEU A CA 1
ATOM 539 C C . LEU A 1 78 ? -1.728 -10.569 8.851 1.00 98.31 78 LEU A C 1
ATOM 541 O O . LEU A 1 78 ? -2.862 -10.622 9.317 1.00 98.31 78 LEU A O 1
ATOM 545 N N . ASP A 1 79 ? -0.858 -11.575 8.976 1.00 98.44 79 ASP A N 1
ATOM 546 C CA . ASP A 1 79 ? -1.155 -12.825 9.699 1.00 98.44 79 ASP A CA 1
ATOM 547 C C . ASP A 1 79 ? -1.510 -12.586 11.178 1.00 98.44 79 ASP A C 1
ATOM 549 O O . ASP A 1 79 ? -2.147 -13.416 11.823 1.00 98.44 79 ASP A O 1
ATOM 553 N N . ARG A 1 80 ? -1.104 -11.434 11.725 1.00 98.06 80 ARG A N 1
ATOM 554 C CA . ARG A 1 80 ? -1.331 -11.007 13.112 1.00 98.06 80 ARG A CA 1
ATOM 555 C C . ARG A 1 80 ? -2.212 -9.758 13.193 1.00 98.06 80 ARG A C 1
ATOM 557 O O . ARG A 1 80 ? -2.147 -9.023 14.179 1.00 98.06 80 ARG A O 1
ATOM 564 N N . ALA A 1 81 ? -3.012 -9.489 12.159 1.00 97.25 81 ALA A N 1
ATOM 565 C CA . ALA A 1 81 ? -3.762 -8.242 12.029 1.00 97.25 81 ALA A CA 1
ATOM 566 C C . ALA A 1 81 ? -4.686 -7.962 13.225 1.00 97.25 81 ALA A C 1
ATOM 568 O O . ALA A 1 81 ? -4.754 -6.822 13.683 1.00 97.25 81 ALA A O 1
ATOM 569 N N . GLU A 1 82 ? -5.345 -8.995 13.758 1.00 96.50 82 GLU A N 1
ATOM 570 C CA . GLU A 1 82 ? -6.224 -8.883 14.927 1.00 96.50 82 GLU A CA 1
ATOM 571 C C . GLU A 1 82 ? -5.437 -8.530 16.200 1.00 96.50 82 GLU A C 1
ATOM 573 O O . GLU A 1 82 ? -5.762 -7.553 16.873 1.00 96.50 82 GLU A O 1
ATOM 578 N N . GLU A 1 83 ? -4.343 -9.248 16.487 1.00 97.56 83 GLU A N 1
ATOM 579 C CA . GLU A 1 83 ? -3.465 -8.971 17.638 1.00 97.56 83 GLU A CA 1
ATOM 580 C C . GLU A 1 83 ? -2.892 -7.550 17.603 1.00 97.56 83 GLU A C 1
ATOM 582 O O . GLU A 1 83 ? -2.722 -6.898 18.634 1.00 97.56 83 GLU A O 1
ATOM 587 N N . LEU A 1 84 ? -2.556 -7.080 16.401 1.00 97.31 84 LEU A N 1
ATOM 588 C CA . LEU A 1 84 ? -1.957 -5.773 16.167 1.00 97.31 84 LEU A CA 1
ATOM 589 C C . LEU A 1 84 ? -2.999 -4.665 15.985 1.00 97.31 84 LEU A 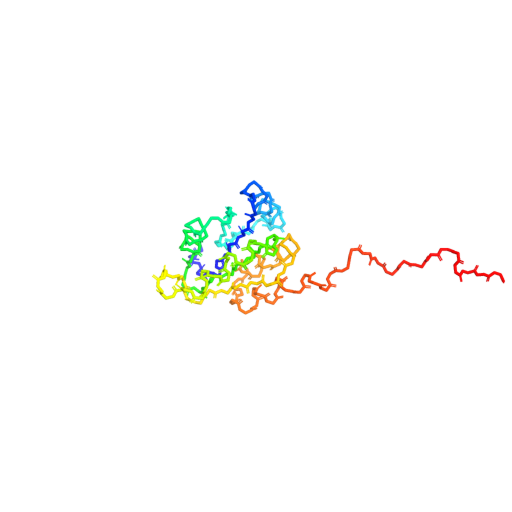C 1
ATOM 591 O O . LEU A 1 84 ? -2.598 -3.511 15.808 1.00 97.31 84 LEU A O 1
ATOM 595 N N . ALA A 1 85 ? -4.299 -4.979 16.033 1.00 96.50 85 ALA A N 1
ATOM 596 C CA . ALA A 1 85 ? -5.394 -4.055 15.740 1.00 96.50 85 ALA A CA 1
ATOM 597 C C . ALA A 1 85 ? -5.110 -3.224 14.473 1.00 96.50 85 ALA A C 1
ATOM 599 O O . ALA A 1 85 ? -5.013 -1.989 14.518 1.00 96.50 85 ALA A O 1
ATOM 600 N N . LEU A 1 86 ? -4.847 -3.918 13.362 1.00 98.06 86 LEU A N 1
ATOM 601 C CA . LEU A 1 86 ? -4.708 -3.288 12.050 1.00 98.06 86 LEU A CA 1
ATOM 602 C C . LEU A 1 86 ? -6.081 -2.855 11.515 1.00 98.06 86 LEU A C 1
ATOM 604 O O . LEU A 1 86 ? -7.087 -3.474 11.866 1.00 98.06 86 LEU A O 1
ATOM 608 N N . PRO A 1 87 ? -6.124 -1.822 10.652 1.00 97.50 87 PRO A N 1
ATOM 609 C CA . PRO A 1 87 ? -7.323 -1.462 9.900 1.00 97.50 87 PRO A CA 1
ATOM 610 C C . PRO A 1 87 ? -7.973 -2.660 9.212 1.00 97.50 87 PRO A C 1
ATOM 612 O O . PRO A 1 87 ? -7.277 -3.566 8.754 1.00 97.50 87 PRO A O 1
ATOM 615 N N . PHE A 1 88 ? -9.298 -2.638 9.082 1.00 95.62 88 PHE A N 1
ATOM 616 C CA . PHE A 1 88 ? -10.040 -3.659 8.351 1.00 95.62 88 PHE A CA 1
ATOM 617 C C . PHE A 1 88 ? -11.020 -3.014 7.356 1.00 95.62 88 PHE A C 1
ATOM 619 O O . PHE A 1 88 ? -11.826 -2.186 7.777 1.00 95.62 88 PHE A O 1
ATOM 626 N N . PRO A 1 89 ? -11.009 -3.410 6.068 1.00 97.38 89 PRO A N 1
ATOM 627 C CA . PRO 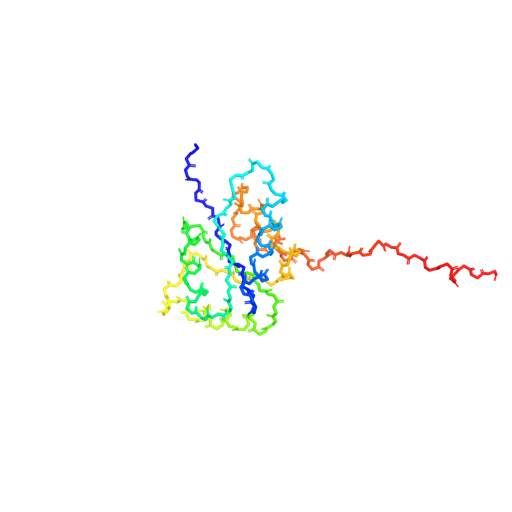A 1 89 ? -10.112 -4.401 5.470 1.00 97.38 89 PRO A CA 1
ATOM 628 C C . PRO A 1 89 ? -8.706 -3.836 5.194 1.00 97.38 89 PRO A C 1
ATOM 630 O O . PRO A 1 89 ? -8.556 -2.693 4.779 1.00 97.38 89 PRO A O 1
ATOM 633 N N . ILE A 1 90 ? -7.662 -4.649 5.366 1.00 98.56 90 ILE A N 1
ATOM 634 C CA . ILE A 1 90 ? -6.291 -4.334 4.934 1.00 98.56 90 ILE A CA 1
ATOM 635 C C . ILE A 1 90 ? -5.792 -5.437 4.003 1.00 98.56 90 ILE A C 1
ATOM 637 O O . ILE A 1 90 ? -6.003 -6.621 4.269 1.00 98.56 90 ILE A O 1
ATOM 641 N N . ARG A 1 91 ? -5.154 -5.062 2.892 1.00 98.44 91 ARG A N 1
ATOM 642 C CA . ARG A 1 91 ? -4.720 -6.001 1.854 1.00 98.44 91 ARG A CA 1
ATOM 643 C C . ARG A 1 91 ? -3.304 -5.698 1.383 1.00 98.44 91 ARG A C 1
ATOM 645 O O . ARG A 1 91 ? -2.967 -4.555 1.088 1.00 98.44 91 ARG A O 1
ATOM 652 N N . PHE A 1 92 ? -2.498 -6.749 1.262 1.00 98.69 92 PHE A N 1
ATOM 653 C CA . PHE A 1 92 ? -1.259 -6.710 0.495 1.00 98.69 92 PHE A CA 1
ATOM 654 C C . PHE A 1 92 ? -1.577 -6.770 -1.004 1.00 98.69 92 PHE A C 1
ATOM 656 O O . PHE A 1 92 ? -2.330 -7.644 -1.438 1.00 98.69 92 PHE A O 1
ATOM 663 N N . CYS A 1 93 ? -1.014 -5.844 -1.774 1.00 98.69 93 CYS A N 1
ATOM 664 C CA . CYS A 1 93 ? -1.115 -5.795 -3.228 1.00 98.69 93 CYS A CA 1
ATOM 665 C C . CYS A 1 93 ? 0.223 -6.252 -3.813 1.00 98.69 93 CYS A C 1
ATOM 667 O O . CYS A 1 93 ? 1.233 -5.556 -3.679 1.00 98.69 93 CYS A O 1
ATOM 669 N N . ASP A 1 94 ? 0.229 -7.429 -4.436 1.00 98.12 94 ASP A N 1
ATOM 670 C CA . ASP A 1 94 ? 1.435 -8.003 -5.032 1.00 98.12 94 ASP A CA 1
ATOM 671 C C . ASP A 1 94 ? 1.704 -7.319 -6.374 1.00 98.12 94 ASP A C 1
ATOM 673 O O . ASP A 1 94 ? 1.118 -7.663 -7.394 1.00 98.12 94 ASP A O 1
ATOM 677 N N . ALA A 1 95 ? 2.519 -6.269 -6.364 1.00 98.00 95 ALA A N 1
ATOM 678 C CA . ALA A 1 95 ? 2.790 -5.465 -7.546 1.00 98.00 95 ALA A CA 1
ATOM 679 C C . ALA A 1 95 ? 4.220 -4.910 -7.521 1.00 98.00 95 ALA A C 1
ATOM 681 O O . ALA A 1 95 ? 4.747 -4.613 -6.444 1.00 98.00 95 ALA A O 1
ATOM 682 N N . PRO A 1 96 ? 4.857 -4.702 -8.691 1.00 97.00 96 PRO A N 1
ATOM 683 C CA . PRO A 1 96 ? 6.062 -3.885 -8.765 1.00 97.00 96 PRO A CA 1
ATOM 684 C C . PRO A 1 96 ? 5.747 -2.479 -8.241 1.00 97.00 96 PRO A C 1
ATOM 686 O O . PRO A 1 96 ? 4.839 -1.816 -8.741 1.00 97.00 96 PRO A O 1
ATOM 689 N N . LEU A 1 97 ? 6.478 -2.045 -7.210 1.00 96.81 97 LEU A N 1
ATOM 690 C CA . LEU A 1 97 ? 6.097 -0.896 -6.386 1.00 96.81 97 LEU A CA 1
ATOM 691 C C . LEU A 1 97 ? 5.758 0.362 -7.192 1.00 96.81 97 LEU A C 1
ATOM 693 O O . LEU A 1 97 ? 4.669 0.900 -7.033 1.00 96.81 97 LEU A O 1
ATOM 697 N N . VAL A 1 98 ? 6.694 0.863 -8.004 1.00 95.25 98 VAL A N 1
ATOM 698 C CA . VAL A 1 98 ? 6.533 2.166 -8.670 1.00 95.25 98 VAL A CA 1
ATOM 699 C C . VAL A 1 98 ? 5.414 2.093 -9.705 1.00 95.25 98 VAL A C 1
ATOM 701 O O . VAL A 1 98 ? 4.534 2.949 -9.734 1.00 95.25 98 VAL A O 1
ATOM 704 N N . GLU A 1 99 ? 5.420 1.047 -10.529 1.00 96.19 99 GLU A N 1
ATOM 705 C CA . GLU A 1 99 ? 4.417 0.835 -11.566 1.00 96.19 99 GLU A CA 1
ATOM 706 C C . GLU A 1 99 ? 3.010 0.591 -11.011 1.00 96.19 99 GLU A C 1
ATOM 708 O O . GLU A 1 99 ? 2.046 1.000 -11.651 1.00 96.19 99 GLU A O 1
ATOM 713 N N . GLY A 1 100 ? 2.889 -0.056 -9.849 1.00 98.12 100 GLY A N 1
ATOM 714 C CA . GLY A 1 100 ? 1.609 -0.325 -9.194 1.00 98.12 100 GLY A CA 1
ATOM 715 C C . GLY A 1 100 ? 1.102 0.830 -8.325 1.00 98.12 100 GLY A C 1
ATOM 716 O O . GLY A 1 100 ? -0.106 1.026 -8.215 1.00 98.12 100 GLY A O 1
ATOM 717 N N . ALA A 1 101 ? 1.991 1.634 -7.732 1.00 98.31 101 ALA A N 1
ATOM 718 C CA . ALA A 1 101 ? 1.605 2.699 -6.804 1.00 98.31 101 ALA A CA 1
ATOM 719 C C . ALA A 1 101 ? 0.791 3.814 -7.478 1.00 98.31 101 ALA A C 1
ATOM 721 O O . ALA A 1 101 ? -0.216 4.256 -6.923 1.00 98.31 101 ALA A O 1
ATOM 722 N N . ALA A 1 102 ? 1.189 4.247 -8.677 1.00 96.81 102 ALA A N 1
ATOM 723 C CA . ALA A 1 102 ? 0.495 5.309 -9.404 1.00 96.81 102 ALA A CA 1
ATOM 724 C C . ALA A 1 102 ? -0.963 4.945 -9.770 1.00 96.81 102 ALA A C 1
ATOM 726 O O . ALA A 1 102 ? -1.864 5.706 -9.402 1.00 96.81 102 ALA A O 1
ATOM 727 N N . PRO A 1 103 ? -1.255 3.805 -10.434 1.00 97.38 103 PRO A N 1
ATOM 728 C CA . PRO A 1 103 ? -2.633 3.417 -10.735 1.00 97.38 103 PRO A CA 1
ATOM 729 C C . PRO A 1 103 ? -3.448 3.085 -9.476 1.00 97.38 103 PRO A C 1
ATOM 731 O O . PRO A 1 103 ? -4.637 3.408 -9.433 1.00 97.38 103 PRO A O 1
ATOM 734 N N . ALA A 1 104 ? -2.830 2.529 -8.426 1.00 98.62 104 ALA A N 1
ATOM 735 C CA . ALA A 1 104 ? -3.495 2.322 -7.140 1.00 98.62 104 ALA A CA 1
ATOM 736 C C . ALA A 1 104 ? -3.942 3.653 -6.516 1.00 98.62 104 ALA A C 1
ATOM 738 O O . ALA A 1 104 ? -5.111 3.809 -6.159 1.00 98.62 104 ALA A O 1
ATOM 739 N N . LEU A 1 105 ? -3.039 4.640 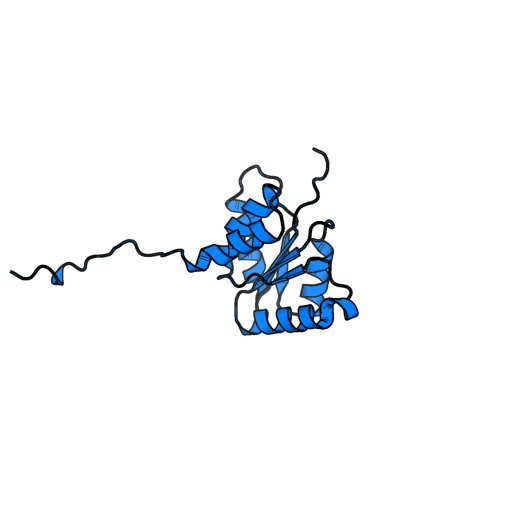-6.444 1.00 98.38 105 LEU A N 1
ATOM 740 C CA . LEU A 1 105 ? -3.332 5.958 -5.881 1.00 98.38 105 LEU A CA 1
ATOM 741 C C . LEU A 1 105 ? -4.354 6.722 -6.715 1.00 98.38 105 LEU A C 1
ATOM 743 O O . LEU A 1 105 ? -5.255 7.332 -6.142 1.00 98.38 105 LEU A O 1
ATOM 747 N N . ALA A 1 106 ? -4.271 6.653 -8.043 1.00 97.50 106 ALA A N 1
ATOM 748 C CA . ALA A 1 106 ? -5.275 7.230 -8.930 1.00 97.50 106 ALA A CA 1
ATOM 749 C C . ALA A 1 106 ? -6.668 6.630 -8.669 1.00 97.50 106 ALA A C 1
ATOM 751 O O . ALA A 1 106 ? -7.644 7.364 -8.509 1.00 97.50 106 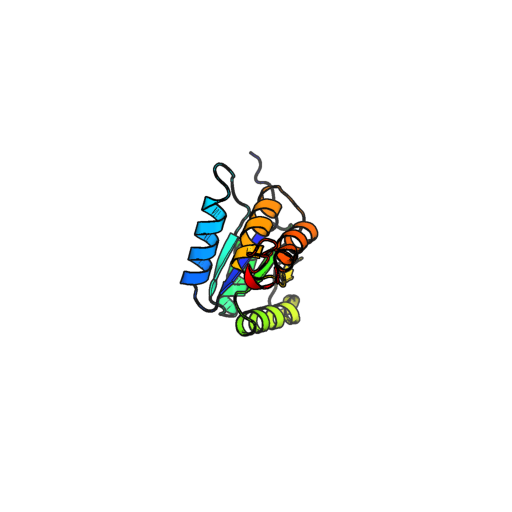ALA A O 1
ATOM 752 N N . THR A 1 107 ? -6.749 5.301 -8.561 1.00 98.06 107 THR A N 1
ATOM 753 C CA . THR A 1 107 ? -8.005 4.569 -8.334 1.00 98.06 107 THR A CA 1
ATOM 754 C C . THR A 1 107 ? -8.598 4.875 -6.962 1.00 98.06 107 THR A C 1
ATOM 756 O O . THR A 1 107 ? -9.784 5.189 -6.861 1.00 98.06 107 THR A O 1
ATOM 759 N N . ALA A 1 108 ? -7.774 4.875 -5.912 1.00 98.06 108 ALA A N 1
ATOM 760 C CA . ALA A 1 108 ? -8.200 5.246 -4.567 1.00 98.06 108 ALA A CA 1
ATOM 761 C C . ALA A 1 108 ? -8.680 6.704 -4.521 1.00 98.06 108 ALA A C 1
ATOM 763 O O . ALA A 1 108 ? -9.736 6.997 -3.965 1.00 98.06 108 ALA A O 1
ATOM 764 N N . THR A 1 109 ? -7.947 7.617 -5.170 1.00 96.94 109 THR A N 1
ATOM 765 C CA . THR A 1 109 ? -8.291 9.047 -5.270 1.00 96.94 109 THR A CA 1
ATOM 766 C C . THR A 1 109 ? -9.628 9.264 -5.981 1.00 96.94 109 THR A C 1
ATOM 768 O O . THR A 1 109 ? -10.420 10.112 -5.570 1.00 96.94 109 THR A O 1
ATOM 771 N N . ALA A 1 110 ? -9.927 8.455 -6.999 1.00 95.44 110 ALA A N 1
ATOM 772 C CA . ALA A 1 110 ? -11.212 8.457 -7.692 1.00 95.44 110 ALA A CA 1
ATOM 773 C C . ALA A 1 110 ? -12.371 7.855 -6.865 1.00 95.44 110 ALA A C 1
ATOM 775 O O . ALA A 1 110 ? -13.526 7.966 -7.279 1.00 95.44 110 ALA A O 1
ATOM 776 N N . GLY A 1 111 ? -12.089 7.262 -5.698 1.00 95.75 111 GLY A N 1
ATOM 777 C CA . GLY A 1 111 ? -13.079 6.632 -4.821 1.00 95.75 111 GLY A CA 1
ATOM 778 C C . GLY A 1 111 ? -13.342 5.156 -5.127 1.00 95.75 111 GLY A C 1
ATOM 779 O O . GLY A 1 111 ? -14.408 4.654 -4.779 1.00 95.75 111 GLY A O 1
ATOM 780 N N . GLY A 1 112 ? -12.412 4.469 -5.798 1.00 97.62 112 GLY A N 1
ATOM 781 C CA . GLY A 1 112 ? -12.477 3.020 -5.977 1.00 97.62 112 GLY A CA 1
ATOM 782 C C . GLY A 1 112 ? -12.398 2.276 -4.641 1.00 97.62 112 GLY A C 1
ATOM 783 O O . GLY A 1 112 ? -11.748 2.734 -3.699 1.00 97.62 112 GLY A O 1
ATOM 784 N N . ASP A 1 113 ? -13.064 1.125 -4.566 1.00 98.00 113 ASP A N 1
ATOM 785 C CA . ASP A 1 113 ? -12.987 0.243 -3.402 1.00 98.00 113 ASP A CA 1
ATOM 786 C C . ASP A 1 113 ? -11.635 -0.494 -3.324 1.00 98.00 113 ASP A C 1
ATOM 788 O O . ASP A 1 113 ? -10.805 -0.437 -4.236 1.00 98.00 113 ASP A O 1
ATOM 792 N N . LEU A 1 114 ? -11.392 -1.197 -2.212 1.00 98.62 114 LEU A N 1
ATOM 793 C CA . LEU A 1 114 ? -10.113 -1.873 -1.977 1.00 98.62 114 LEU A CA 1
ATOM 794 C C . LEU A 1 114 ? -9.798 -2.944 -3.038 1.00 98.62 114 LEU A C 1
ATOM 796 O O . LEU A 1 114 ? -8.626 -3.193 -3.322 1.00 98.62 114 LEU A O 1
ATOM 800 N N . ALA A 1 115 ? -10.815 -3.576 -3.630 1.00 98.62 115 ALA A N 1
ATOM 801 C CA . ALA A 1 115 ? -10.611 -4.576 -4.672 1.00 98.62 115 ALA A CA 1
ATOM 802 C C . ALA A 1 115 ? -10.146 -3.917 -5.975 1.00 98.62 115 ALA A C 1
ATOM 804 O O . ALA A 1 115 ? -9.148 -4.358 -6.542 1.00 98.62 115 ALA A O 1
ATOM 805 N N . ALA A 1 116 ? -10.799 -2.828 -6.387 1.00 98.69 116 ALA A N 1
ATOM 806 C CA . ALA A 1 116 ? -10.407 -2.043 -7.553 1.00 98.69 116 ALA A CA 1
ATOM 807 C C . ALA A 1 116 ? -9.002 -1.441 -7.394 1.00 98.69 116 ALA A C 1
ATOM 809 O O . ALA A 1 116 ? -8.212 -1.456 -8.336 1.00 98.69 116 ALA A O 1
ATOM 810 N N . VAL A 1 117 ? -8.655 -0.952 -6.198 1.00 98.81 117 VAL A N 1
ATOM 811 C CA . VAL A 1 117 ? -7.310 -0.428 -5.902 1.00 98.81 117 VAL A CA 1
ATOM 812 C C . VAL A 1 117 ? -6.247 -1.522 -6.012 1.00 98.81 117 VAL A C 1
ATOM 814 O O . VAL A 1 117 ? -5.195 -1.292 -6.609 1.00 98.81 117 VAL A O 1
ATOM 817 N N . ALA A 1 118 ? -6.516 -2.715 -5.472 1.00 98.75 118 ALA A N 1
ATOM 818 C CA . ALA A 1 118 ? -5.591 -3.839 -5.574 1.00 98.75 118 ALA A CA 1
ATOM 819 C C . ALA A 1 118 ? -5.433 -4.329 -7.020 1.00 98.75 118 ALA A C 1
ATOM 821 O O . ALA A 1 118 ? -4.312 -4.551 -7.461 1.00 98.75 118 ALA A O 1
ATOM 822 N N . GLU A 1 119 ? -6.527 -4.438 -7.776 1.00 98.62 119 GLU A N 1
ATOM 823 C CA . GLU A 1 119 ? -6.482 -4.814 -9.193 1.00 98.62 119 GLU A CA 1
ATOM 824 C C . GLU A 1 119 ? -5.679 -3.800 -10.020 1.00 98.62 119 GLU A C 1
ATOM 826 O O . GLU A 1 119 ? -4.807 -4.189 -10.797 1.00 98.62 119 GLU A O 1
ATOM 831 N N . ALA A 1 120 ? -5.904 -2.501 -9.800 1.00 98.50 120 ALA A N 1
ATOM 832 C CA . ALA A 1 120 ? -5.163 -1.438 -10.472 1.00 98.50 120 ALA A CA 1
ATOM 833 C C . ALA A 1 120 ? -3.653 -1.495 -10.181 1.00 98.50 120 ALA A C 1
ATOM 835 O O . ALA A 1 120 ? -2.850 -1.207 -11.069 1.00 98.50 120 ALA A O 1
ATOM 836 N N . ALA A 1 121 ? -3.262 -1.883 -8.963 1.00 98.62 121 ALA A N 1
ATOM 837 C CA . ALA A 1 121 ? -1.864 -2.117 -8.615 1.00 98.62 121 ALA A CA 1
ATOM 838 C C . ALA A 1 121 ? -1.294 -3.348 -9.340 1.00 98.62 121 ALA A C 1
ATOM 840 O O . ALA A 1 121 ? -0.250 -3.266 -9.984 1.00 98.62 121 ALA A O 1
ATOM 841 N N . GLU A 1 122 ? -1.977 -4.490 -9.231 1.00 98.50 122 GLU A N 1
ATOM 842 C CA . GLU A 1 122 ? -1.513 -5.801 -9.708 1.00 98.50 122 GLU A CA 1
ATOM 843 C C . GLU A 1 122 ? -1.454 -5.877 -11.253 1.00 98.50 122 GLU A C 1
ATOM 845 O O . GLU A 1 122 ? -0.623 -6.599 -11.814 1.00 98.50 122 GLU A O 1
ATOM 850 N N . GLU A 1 123 ? -2.246 -5.061 -11.965 1.00 97.50 123 GLU A N 1
ATOM 851 C CA . GLU A 1 123 ? -2.182 -4.902 -13.429 1.00 97.50 123 GLU A CA 1
ATOM 852 C C . GLU A 1 123 ? -0.787 -4.481 -13.921 1.00 97.50 123 GLU A C 1
ATOM 854 O O . GLU A 1 123 ? -0.394 -4.788 -15.051 1.00 97.50 123 GLU A O 1
ATOM 859 N N . ALA A 1 124 ? 0.016 -3.850 -13.060 1.00 96.12 124 ALA A N 1
ATOM 860 C CA . ALA A 1 124 ? 1.373 -3.429 -13.379 1.00 96.12 124 ALA A CA 1
ATOM 861 C C . ALA A 1 124 ? 2.281 -4.579 -13.860 1.00 96.12 124 ALA A C 1
ATOM 863 O O . ALA A 1 124 ? 3.194 -4.340 -14.654 1.00 96.12 124 ALA A O 1
ATOM 864 N N . TYR A 1 125 ? 2.010 -5.836 -13.481 1.00 96.00 125 TYR A N 1
ATOM 865 C CA . TYR A 1 125 ? 2.741 -6.998 -14.011 1.00 96.00 125 TYR A CA 1
ATOM 866 C C . TYR A 1 125 ? 2.577 -7.206 -15.519 1.00 96.00 125 TYR A C 1
ATOM 868 O O . TYR A 1 125 ? 3.421 -7.843 -16.155 1.00 96.00 125 TYR A O 1
ATOM 876 N N . ARG A 1 126 ? 1.501 -6.682 -16.110 1.00 93.81 126 ARG A N 1
ATOM 877 C CA . ARG A 1 126 ? 1.214 -6.810 -17.544 1.00 93.81 126 ARG A CA 1
ATOM 878 C C . ARG A 1 126 ? 1.871 -5.700 -18.366 1.00 93.81 126 ARG A C 1
ATOM 880 O O . ARG A 1 126 ? 1.949 -5.809 -19.591 1.00 93.81 126 ARG A O 1
ATOM 887 N N . VAL A 1 127 ? 2.409 -4.663 -17.718 1.00 87.56 127 VAL A N 1
ATOM 888 C CA . VAL A 1 127 ? 3.013 -3.510 -18.393 1.00 87.56 127 VAL A CA 1
ATOM 889 C C . VAL A 1 127 ? 4.385 -3.869 -18.960 1.00 87.56 127 VAL A C 1
ATOM 891 O O . VAL A 1 127 ? 5.355 -4.126 -18.248 1.00 87.56 127 VAL A O 1
ATOM 894 N N . ARG A 1 128 ? 4.496 -3.830 -20.289 1.00 89.56 128 ARG A N 1
ATOM 895 C CA . ARG A 1 128 ? 5.757 -4.029 -21.011 1.00 89.56 128 ARG A CA 1
ATOM 896 C C . ARG A 1 128 ? 6.410 -2.681 -21.293 1.00 89.56 128 ARG A C 1
ATOM 898 O O . ARG A 1 128 ? 5.786 -1.798 -21.868 1.00 89.56 128 ARG A O 1
ATOM 905 N N . LYS A 1 129 ? 7.691 -2.536 -20.942 1.00 88.00 129 LYS A N 1
ATOM 906 C CA . LYS A 1 129 ? 8.477 -1.332 -21.278 1.00 88.00 129 LYS A CA 1
ATOM 907 C C . LYS A 1 129 ? 8.910 -1.304 -22.744 1.00 88.00 129 LYS A C 1
ATOM 909 O O . LYS A 1 129 ? 9.200 -0.242 -23.282 1.00 88.00 129 LYS A O 1
ATOM 914 N N . THR A 1 130 ? 8.983 -2.473 -23.380 1.00 88.94 130 THR A N 1
ATOM 915 C CA . THR A 1 130 ? 9.362 -2.594 -24.784 1.00 88.94 130 THR A CA 1
ATOM 916 C C . THR A 1 130 ? 8.122 -2.757 -25.659 1.00 88.94 130 THR A C 1
ATOM 918 O O . THR A 1 130 ? 7.295 -3.632 -25.385 1.00 88.94 130 THR A O 1
ATOM 921 N N . PRO A 1 131 ? 7.990 -1.972 -26.740 1.00 81.81 131 PRO A N 1
ATOM 922 C CA . PRO A 1 131 ? 7.068 -2.321 -27.811 1.00 81.81 131 PRO A CA 1
ATOM 923 C C . PRO A 1 131 ? 7.555 -3.598 -28.524 1.00 81.81 131 PRO A C 1
ATOM 925 O O . PRO A 1 131 ? 8.691 -4.034 -28.297 1.00 81.81 131 PRO A O 1
ATOM 928 N N . PRO A 1 132 ? 6.741 -4.201 -29.412 1.00 82.00 132 PRO A N 1
ATOM 929 C CA . PRO A 1 132 ? 7.214 -5.245 -30.313 1.00 82.00 132 PRO A CA 1
ATOM 930 C C . PRO A 1 132 ? 8.455 -4.760 -31.073 1.00 82.00 132 PRO A C 1
ATOM 932 O O . PRO A 1 132 ? 8.371 -3.922 -31.966 1.00 82.00 132 PRO A O 1
ATOM 935 N N . HIS A 1 133 ? 9.624 -5.266 -30.694 1.00 80.94 133 HIS A N 1
ATOM 936 C CA . HIS A 1 133 ? 10.896 -4.911 -31.308 1.00 80.94 133 HIS A CA 1
ATOM 937 C C . HIS A 1 133 ? 11.313 -6.050 -32.236 1.00 80.94 133 HIS A C 1
ATOM 939 O O . HIS A 1 133 ? 11.649 -7.135 -31.764 1.00 80.94 133 HIS A O 1
ATOM 945 N N . HIS A 1 134 ? 11.278 -5.810 -33.549 1.00 76.25 134 HIS A N 1
ATOM 946 C CA . HIS A 1 134 ? 11.808 -6.738 -34.549 1.00 76.25 134 HIS A CA 1
ATOM 947 C C . HIS A 1 134 ? 13.284 -6.409 -34.803 1.00 76.25 134 HIS A C 1
ATOM 949 O O . HIS A 1 134 ? 13.575 -5.348 -35.359 1.00 76.25 134 HIS A O 1
ATOM 955 N N . PRO A 1 135 ? 14.232 -7.273 -34.399 1.00 75.81 135 PRO A N 1
ATOM 956 C CA . PRO A 1 135 ? 15.641 -7.032 -34.660 1.00 75.81 135 PRO A CA 1
ATOM 957 C C . PRO A 1 135 ? 15.919 -7.060 -36.175 1.00 75.81 135 PRO A C 1
ATOM 959 O O . PRO A 1 135 ? 15.461 -7.983 -36.854 1.00 75.81 135 PRO A O 1
ATOM 962 N N . PRO A 1 136 ? 16.706 -6.113 -36.720 1.00 73.19 136 PRO A N 1
ATOM 963 C CA . PRO A 1 136 ? 16.921 -5.983 -38.165 1.00 73.19 136 PRO A CA 1
ATOM 964 C C . PRO A 1 136 ? 17.622 -7.188 -38.821 1.00 73.19 136 PRO A C 1
ATOM 966 O O . PRO A 1 136 ? 17.566 -7.338 -40.034 1.00 73.19 136 PRO A O 1
ATOM 969 N N . HIS A 1 137 ? 18.252 -8.074 -38.048 1.00 70.38 137 HIS A N 1
ATOM 970 C CA . HIS A 1 137 ? 18.997 -9.237 -38.552 1.00 70.38 137 HIS A CA 1
ATOM 971 C C . HIS A 1 137 ? 18.141 -10.495 -38.807 1.00 70.38 137 HIS A C 1
ATOM 973 O O . HIS A 1 137 ? 18.686 -11.519 -39.205 1.00 70.38 137 HIS A O 1
ATOM 979 N N . LEU A 1 138 ? 16.819 -10.438 -38.600 1.00 59.44 138 LEU A N 1
ATOM 980 C CA . LEU A 1 138 ? 15.887 -11.527 -38.946 1.00 59.44 138 LEU A CA 1
ATOM 981 C C . LEU A 1 138 ? 15.266 -11.388 -40.348 1.00 59.44 138 LEU A C 1
ATOM 983 O O . LEU A 1 138 ? 14.514 -12.261 -40.772 1.00 59.44 138 LEU A O 1
ATOM 987 N N . LEU A 1 139 ? 15.608 -10.329 -41.086 1.00 58.16 139 LEU A N 1
ATOM 988 C CA . LEU A 1 139 ? 15.302 -10.192 -42.509 1.00 58.16 139 LEU A CA 1
ATOM 989 C C . LEU A 1 139 ? 16.517 -10.683 -43.306 1.00 58.16 139 LEU A C 1
ATOM 991 O O . LEU A 1 139 ? 17.334 -9.896 -43.776 1.00 58.16 139 LEU A O 1
ATOM 995 N N . GLY A 1 140 ? 16.686 -12.004 -43.361 1.00 59.41 140 GLY A N 1
ATOM 996 C CA . GLY A 1 140 ? 17.642 -12.627 -44.272 1.00 59.41 140 GLY A CA 1
ATOM 997 C C . GLY A 1 140 ? 17.209 -12.425 -45.726 1.00 59.41 140 GLY A C 1
ATOM 998 O O . GLY A 1 140 ? 16.018 -12.523 -46.027 1.00 59.41 140 GLY A O 1
ATOM 999 N N . ASN A 1 141 ? 18.187 -12.131 -46.588 1.00 50.00 141 ASN A N 1
ATOM 1000 C CA . ASN A 1 141 ? 18.080 -12.278 -48.043 1.00 50.00 141 ASN A CA 1
ATOM 1001 C C . ASN A 1 141 ? 17.737 -13.717 -48.441 1.00 50.00 141 ASN A C 1
ATOM 1003 O O . ASN A 1 141 ? 18.262 -14.642 -47.777 1.00 50.00 141 ASN A O 1
#

Radius of gyration: 16.99 Å; Cα contacts (8 Å, |Δi|>4): 269; chains: 1; bounding box: 36×32×66 Å

Mean predicted aligned error: 4.71 Å